Protein AF-A0A2M7W7J8-F1 (afdb_monomer_lite)

Sequence (181 aa):
EINRENVDSYKTRSAIVSTLLNVIFHNSLYAESELILNSLQAIVFSRVTYIGKKGEPSPIVHDVILTGVSQILVRHFSEIVRLRDQKIDKLTTIQLIKELNKAKGGTGSLAFSGEATKRHDEYRHKFPLSSTHVELLYRILEHYTFSAWPDSRDKAISVVNNLESQLKTDLKSLIIKTKDE

Secondary structure (DSSP, 8-state):
-GGGS-HHHHHHHHHHHHHIIIIIHHHS-HHHHHHHHHHHHHHHH-HHHHHSTTT---HHHHHHHHHHHHHHHHHHHHHHHHHHHHHHHHHHHHHHHHHHHHHTT----------------TTS---SPPHHHHHHHHHHHHHHHT-SSHHHHHHHHHHHHHHHHHHTS-HHHHHHTTS--

Radius of gyration: 21.77 Å; chains: 1; bounding box: 60×29×64 Å

Organism: NCBI:txid1974493

pLDDT: mean 74.99, std 15.15, range [36.47, 91.69]

Structure (mmCIF, N/CA/C/O backbone):
data_AF-A0A2M7W7J8-F1
#
_entry.id   AF-A0A2M7W7J8-F1
#
loop_
_atom_site.group_PDB
_atom_site.id
_atom_site.type_symbol
_atom_site.label_atom_id
_atom_site.label_alt_id
_atom_site.label_comp_id
_atom_site.label_asym_id
_atom_site.label_entity_id
_atom_site.label_seq_id
_atom_site.pdbx_PDB_ins_code
_atom_site.Cartn_x
_atom_site.Cartn_y
_atom_site.Cartn_z
_atom_site.occupancy
_atom_site.B_iso_or_equiv
_atom_site.auth_seq_id
_atom_site.auth_comp_id
_atom_site.auth_asym_id
_atom_site.auth_atom_id
_atom_site.pdbx_PDB_model_num
ATOM 1 N N . GLU A 1 1 ? 28.317 -1.542 -18.164 1.00 46.28 1 GLU A N 1
ATOM 2 C CA . GLU A 1 1 ? 27.748 -0.436 -17.370 1.00 46.28 1 GLU A CA 1
ATOM 3 C C . GLU A 1 1 ? 26.370 -0.085 -17.921 1.00 46.28 1 GLU A C 1
ATOM 5 O O . GLU A 1 1 ? 26.168 0.920 -18.580 1.00 46.28 1 GLU A O 1
ATOM 10 N N . ILE A 1 2 ? 25.423 -0.991 -17.710 1.00 39.94 2 ILE A N 1
ATOM 11 C CA . ILE A 1 2 ? 24.122 -0.994 -18.390 1.00 39.94 2 ILE A CA 1
ATOM 12 C C . ILE A 1 2 ? 23.231 0.185 -17.930 1.00 39.94 2 ILE A C 1
ATOM 14 O O . ILE A 1 2 ? 22.460 0.750 -18.702 1.00 39.94 2 ILE A O 1
ATOM 18 N N . ASN A 1 3 ? 23.445 0.663 -16.699 1.00 43.34 3 ASN A N 1
ATOM 19 C CA . ASN A 1 3 ? 22.781 1.847 -16.146 1.00 43.34 3 ASN A CA 1
ATOM 20 C C . ASN A 1 3 ? 23.148 3.171 -16.846 1.00 43.34 3 ASN A C 1
ATOM 22 O O . ASN A 1 3 ? 22.439 4.156 -16.650 1.00 43.34 3 ASN A O 1
ATOM 26 N N . ARG A 1 4 ? 24.224 3.228 -17.648 1.00 50.78 4 ARG A N 1
ATOM 27 C CA . ARG A 1 4 ? 24.624 4.461 -18.353 1.00 50.78 4 ARG A CA 1
ATOM 28 C C . ARG A 1 4 ? 23.904 4.680 -19.685 1.00 50.78 4 ARG A C 1
ATOM 30 O O . ARG A 1 4 ? 23.864 5.814 -20.144 1.00 50.78 4 ARG A O 1
ATOM 37 N N . GLU A 1 5 ? 23.305 3.653 -20.287 1.00 54.59 5 GLU A N 1
ATOM 38 C CA . GLU A 1 5 ? 22.833 3.733 -21.681 1.00 54.59 5 GLU A CA 1
ATOM 39 C C . GLU A 1 5 ? 21.369 4.191 -21.844 1.00 54.59 5 GLU A C 1
ATOM 41 O O . GLU A 1 5 ? 20.970 4.531 -22.951 1.00 54.59 5 GLU A O 1
ATOM 46 N N . ASN A 1 6 ? 20.558 4.245 -20.774 1.00 63.69 6 ASN A N 1
ATOM 47 C CA . ASN A 1 6 ? 19.118 4.569 -20.863 1.00 63.69 6 ASN A CA 1
ATOM 48 C C . ASN A 1 6 ? 18.572 5.381 -19.665 1.00 63.69 6 ASN A C 1
ATOM 50 O O . ASN A 1 6 ? 17.455 5.153 -19.192 1.00 63.69 6 ASN A O 1
ATOM 54 N N . VAL A 1 7 ? 19.352 6.342 -19.158 1.00 66.25 7 VAL A N 1
ATOM 55 C CA . VAL A 1 7 ? 19.006 7.157 -17.972 1.00 66.25 7 VAL A CA 1
ATOM 56 C C . VAL A 1 7 ? 17.640 7.848 -18.101 1.00 66.25 7 VAL A C 1
ATOM 58 O O . VAL A 1 7 ? 16.869 7.859 -17.140 1.00 66.25 7 VAL A O 1
ATOM 61 N N . ASP A 1 8 ? 17.300 8.366 -19.281 1.00 70.56 8 ASP A N 1
ATOM 62 C CA . ASP A 1 8 ? 16.034 9.079 -19.494 1.00 70.56 8 ASP A CA 1
ATOM 63 C C . ASP A 1 8 ? 14.818 8.146 -19.434 1.00 70.56 8 ASP A C 1
ATOM 65 O O . ASP A 1 8 ? 13.809 8.488 -18.821 1.00 70.56 8 ASP A O 1
ATOM 69 N N . SER A 1 9 ? 14.937 6.915 -19.944 1.00 73.31 9 SER A N 1
ATOM 70 C CA . SER A 1 9 ? 13.885 5.893 -19.829 1.00 73.31 9 SER A CA 1
ATOM 71 C C . SER A 1 9 ? 13.595 5.526 -18.369 1.00 73.31 9 SER A C 1
ATOM 73 O O . SER A 1 9 ? 12.434 5.378 -17.976 1.00 73.31 9 SER A O 1
ATOM 75 N N . TYR A 1 10 ? 14.635 5.401 -17.537 1.00 75.25 10 TYR A N 1
ATOM 76 C CA . TYR A 1 10 ? 14.464 5.140 -16.105 1.00 75.25 10 TYR A CA 1
ATOM 77 C C . TYR A 1 10 ? 13.804 6.320 -15.393 1.00 75.25 10 TYR A C 1
ATOM 79 O O . TYR A 1 10 ? 12.853 6.110 -14.646 1.00 75.25 10 TYR A O 1
ATOM 87 N N . LYS A 1 11 ? 14.236 7.556 -15.678 1.00 77.38 11 LYS A N 1
ATOM 88 C CA . LYS A 1 11 ? 13.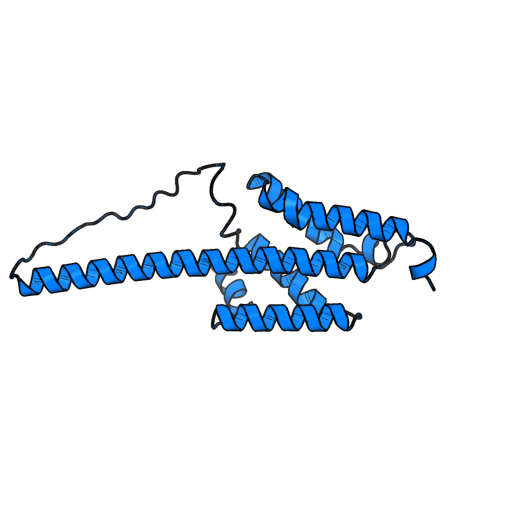622 8.770 -15.117 1.00 77.38 11 LYS A CA 1
ATOM 89 C C . LYS A 1 11 ? 12.140 8.872 -15.465 1.00 77.38 11 LYS A C 1
ATOM 91 O O . LYS A 1 11 ? 11.331 9.120 -14.575 1.00 77.38 11 LYS A O 1
ATOM 96 N N . THR A 1 12 ? 11.770 8.635 -16.723 1.00 80.12 12 THR A N 1
ATOM 97 C CA . THR A 1 12 ? 10.365 8.651 -17.150 1.00 80.12 12 THR A CA 1
ATOM 98 C C . THR A 1 12 ? 9.552 7.579 -16.429 1.00 80.12 12 THR A C 1
ATOM 100 O O . THR A 1 12 ? 8.476 7.875 -15.918 1.00 80.12 12 THR A O 1
ATOM 103 N N . ARG A 1 13 ? 10.065 6.347 -16.317 1.00 78.81 13 ARG A N 1
ATOM 104 C CA . ARG A 1 13 ? 9.379 5.273 -15.579 1.00 78.81 13 ARG A CA 1
ATOM 105 C C . ARG A 1 13 ? 9.234 5.588 -14.093 1.00 78.81 13 ARG A C 1
ATOM 107 O O . ARG A 1 13 ? 8.148 5.415 -13.551 1.00 78.81 13 ARG A O 1
ATOM 114 N N . SER A 1 14 ? 10.283 6.097 -13.452 1.00 84.31 14 SER A N 1
ATOM 115 C CA . SER A 1 14 ? 10.229 6.561 -12.065 1.00 84.31 14 SER A CA 1
ATOM 116 C C . SER A 1 14 ? 9.195 7.669 -11.883 1.00 84.31 14 SER A C 1
ATOM 118 O O . SER A 1 14 ? 8.426 7.616 -10.929 1.00 84.31 14 SER A O 1
ATOM 120 N N . ALA A 1 15 ? 9.116 8.632 -12.805 1.00 84.75 15 ALA A N 1
ATOM 121 C CA . ALA A 1 15 ? 8.105 9.684 -12.761 1.00 84.75 15 ALA A CA 1
ATOM 122 C C . ALA A 1 15 ? 6.686 9.107 -12.882 1.00 84.75 15 ALA A C 1
ATOM 124 O O . ALA A 1 15 ? 5.843 9.406 -12.045 1.00 84.75 15 ALA A O 1
ATOM 125 N N . ILE A 1 16 ? 6.445 8.214 -13.850 1.00 85.38 16 ILE A N 1
ATOM 126 C CA . ILE A 1 16 ? 5.144 7.550 -14.034 1.00 85.38 16 ILE A CA 1
ATOM 127 C C . ILE A 1 16 ? 4.734 6.799 -12.764 1.00 85.38 16 ILE A C 1
ATOM 129 O O . ILE A 1 16 ? 3.630 7.001 -12.265 1.00 85.38 16 ILE A O 1
ATOM 133 N N . VAL A 1 17 ? 5.620 5.967 -12.210 1.00 87.50 17 VAL A N 1
ATOM 134 C CA . VAL A 1 17 ? 5.339 5.207 -10.983 1.00 87.50 17 VAL A CA 1
ATOM 135 C C . VAL A 1 17 ? 5.095 6.145 -9.801 1.00 87.50 17 VAL A C 1
ATOM 137 O O . VAL A 1 17 ? 4.151 5.931 -9.044 1.00 87.50 17 VAL A O 1
ATOM 140 N N . SER A 1 18 ? 5.911 7.192 -9.648 1.00 88.81 18 SER A N 1
ATOM 141 C CA . SER A 1 18 ? 5.760 8.175 -8.573 1.00 88.81 18 SER A CA 1
ATOM 142 C C . SER A 1 18 ? 4.404 8.873 -8.649 1.00 88.81 18 SER A C 1
ATOM 144 O O . SER A 1 18 ? 3.687 8.944 -7.654 1.00 88.81 18 SER A O 1
ATOM 146 N N . THR A 1 19 ? 4.010 9.336 -9.837 1.00 88.50 19 THR A N 1
ATOM 147 C CA . THR A 1 19 ? 2.715 9.983 -10.058 1.00 88.50 19 THR A CA 1
ATOM 148 C C . THR A 1 19 ? 1.557 9.015 -9.822 1.00 88.50 19 THR A C 1
ATOM 150 O O . THR A 1 19 ? 0.584 9.398 -9.168 1.00 88.50 19 THR A O 1
ATOM 153 N N . LEU A 1 20 ? 1.673 7.766 -10.293 1.00 89.81 20 LEU A N 1
ATOM 154 C CA . LEU A 1 20 ? 0.655 6.732 -10.107 1.00 89.81 20 LEU A CA 1
ATOM 155 C C . LEU A 1 20 ? 0.441 6.405 -8.632 1.00 89.81 20 LEU A C 1
ATOM 157 O O . LEU A 1 20 ? -0.687 6.505 -8.173 1.00 89.81 20 LEU A O 1
ATOM 161 N N . LEU A 1 21 ? 1.494 6.059 -7.886 1.00 90.75 21 LEU A N 1
ATOM 162 C CA . LEU A 1 21 ? 1.385 5.603 -6.492 1.00 90.75 21 LEU A CA 1
ATOM 163 C C . LEU A 1 21 ? 1.184 6.731 -5.472 1.00 90.75 21 LEU A C 1
ATOM 165 O O . LEU A 1 21 ? 0.908 6.447 -4.308 1.00 90.75 21 LEU A O 1
ATOM 169 N N . ASN A 1 22 ? 1.314 7.991 -5.888 1.00 88.25 22 ASN A N 1
ATOM 170 C CA . ASN A 1 22 ? 1.141 9.147 -5.015 1.00 88.25 22 ASN A CA 1
ATOM 171 C C . ASN A 1 22 ? -0.080 9.974 -5.428 1.00 88.25 22 ASN A C 1
ATOM 173 O O . ASN A 1 22 ? -1.183 9.739 -4.941 1.00 88.25 22 ASN A O 1
ATOM 177 N N . VAL A 1 23 ? 0.089 10.929 -6.347 1.00 86.94 23 VAL A N 1
ATOM 178 C CA . VAL A 1 23 ? -0.955 11.912 -6.675 1.00 86.94 23 VAL A CA 1
ATOM 179 C C . VAL A 1 23 ? -2.206 11.232 -7.227 1.00 86.94 23 VAL A C 1
ATOM 181 O O . VAL A 1 23 ? -3.304 11.508 -6.745 1.00 86.94 23 VAL A O 1
ATOM 184 N N . ILE A 1 24 ? -2.060 10.321 -8.192 1.00 88.06 24 ILE A N 1
ATOM 185 C CA . ILE A 1 24 ? -3.206 9.630 -8.794 1.00 88.06 24 ILE A CA 1
ATOM 186 C C . ILE A 1 24 ? -3.817 8.670 -7.776 1.00 88.06 24 ILE A C 1
ATOM 188 O O . ILE A 1 24 ? -5.005 8.780 -7.485 1.00 88.06 24 ILE A O 1
ATOM 192 N N . PHE A 1 25 ? -3.012 7.797 -7.161 1.00 89.56 25 PHE A N 1
ATOM 193 C CA . PHE A 1 25 ? -3.511 6.835 -6.182 1.00 89.56 25 PHE A CA 1
ATOM 194 C C . PHE A 1 25 ? -4.161 7.496 -4.974 1.00 89.56 25 PHE A C 1
ATOM 196 O O . PHE A 1 25 ? -5.001 6.871 -4.351 1.00 89.56 25 PHE A O 1
ATOM 203 N N . HIS A 1 26 ? -3.819 8.721 -4.579 1.00 84.62 26 HIS A N 1
ATOM 204 C CA . HIS A 1 26 ? -4.505 9.378 -3.467 1.00 84.62 26 HIS A CA 1
ATOM 205 C C . HIS A 1 26 ? -5.842 9.993 -3.876 1.00 84.62 26 HIS A C 1
ATOM 207 O O . HIS A 1 26 ? -6.788 9.901 -3.095 1.00 84.62 26 HIS A O 1
ATOM 213 N N . ASN A 1 27 ? -5.960 10.499 -5.102 1.00 85.19 27 ASN A N 1
ATOM 214 C CA . ASN A 1 27 ? -7.178 11.150 -5.596 1.00 85.19 27 ASN A CA 1
ATOM 215 C C . ASN A 1 27 ? -8.138 10.212 -6.346 1.00 85.19 27 ASN A C 1
ATOM 217 O O . ASN A 1 27 ? -9.263 10.602 -6.629 1.00 85.19 27 ASN A O 1
ATOM 221 N N . SER A 1 28 ? -7.717 8.983 -6.643 1.00 85.88 28 SER A N 1
ATOM 222 C CA . SER A 1 28 ? -8.518 7.993 -7.363 1.00 85.88 28 SER A CA 1
ATOM 223 C C . SER A 1 28 ? -9.738 7.497 -6.576 1.00 85.88 28 SER A C 1
ATOM 225 O O . SER A 1 28 ? -9.742 7.476 -5.341 1.00 85.88 28 SER A O 1
ATOM 227 N N . LEU A 1 29 ? -10.752 7.011 -7.281 1.00 85.31 29 LEU A N 1
ATOM 228 C CA . LEU A 1 29 ? -11.847 6.237 -6.702 1.00 85.31 29 LEU A CA 1
ATOM 229 C C . LEU A 1 29 ? -11.362 4.848 -6.265 1.00 85.31 29 LEU A C 1
ATOM 231 O O . LEU A 1 29 ? -10.241 4.425 -6.573 1.00 85.31 29 LEU A O 1
ATOM 235 N N . TYR A 1 30 ? -12.201 4.117 -5.530 1.00 81.88 30 TYR A N 1
ATOM 236 C CA . TYR A 1 30 ? -11.862 2.770 -5.065 1.00 81.88 30 TYR A CA 1
ATOM 237 C C . TYR A 1 30 ? -11.497 1.842 -6.238 1.00 81.88 30 TYR A C 1
ATOM 239 O O . TYR A 1 30 ? -10.377 1.339 -6.272 1.00 81.88 30 TYR A O 1
ATOM 247 N N . ALA A 1 31 ? -12.361 1.727 -7.253 1.00 82.06 31 ALA A N 1
ATOM 248 C CA . ALA A 1 31 ? -12.131 0.862 -8.418 1.00 82.06 31 ALA A CA 1
ATOM 249 C C . ALA A 1 31 ? -10.841 1.209 -9.192 1.00 82.06 31 ALA A C 1
ATOM 251 O O . ALA A 1 31 ? -10.086 0.334 -9.609 1.00 82.06 31 ALA A O 1
ATOM 252 N N . GLU A 1 32 ? -10.539 2.499 -9.341 1.00 86.75 32 GLU A N 1
ATOM 253 C CA . GLU A 1 32 ? -9.301 2.970 -9.976 1.00 86.75 32 GLU A CA 1
ATOM 254 C C . GLU A 1 32 ? -8.063 2.608 -9.144 1.00 86.75 32 GLU A C 1
ATOM 256 O O . GLU A 1 32 ? -7.016 2.250 -9.682 1.00 86.75 32 GLU A O 1
ATOM 261 N N . SER A 1 33 ? -8.188 2.661 -7.817 1.00 87.00 33 SER A N 1
ATOM 262 C CA . SER A 1 33 ? -7.124 2.261 -6.895 1.00 87.00 33 SER A CA 1
ATOM 263 C C . SER A 1 33 ? -6.824 0.768 -7.011 1.00 87.00 33 SER A C 1
ATOM 265 O O . SER A 1 33 ? -5.655 0.390 -7.016 1.00 87.00 33 SER A O 1
ATOM 267 N N . GLU A 1 34 ? -7.850 -0.071 -7.170 1.00 85.56 34 GLU A N 1
ATOM 268 C CA . GLU A 1 34 ? -7.671 -1.508 -7.412 1.00 85.56 34 GLU A CA 1
ATOM 269 C C . GLU A 1 34 ? -6.919 -1.766 -8.723 1.00 85.56 34 GLU A C 1
ATOM 271 O O . GLU A 1 34 ? -5.977 -2.557 -8.749 1.00 85.56 34 GLU A O 1
ATOM 276 N N . LEU A 1 35 ? -7.255 -1.051 -9.804 1.00 87.44 35 LEU A N 1
ATOM 277 C CA . LEU A 1 35 ? -6.541 -1.167 -11.083 1.00 87.44 35 LEU A CA 1
ATOM 278 C C . LEU A 1 35 ? -5.056 -0.803 -10.956 1.00 87.44 35 LEU A C 1
ATOM 280 O O . LEU A 1 35 ? -4.197 -1.506 -11.502 1.00 87.44 35 LEU A O 1
ATOM 284 N N . ILE A 1 36 ? -4.745 0.266 -10.218 1.00 89.12 36 ILE A N 1
ATOM 285 C CA . ILE A 1 36 ? -3.363 0.693 -9.959 1.00 89.12 36 ILE A CA 1
ATOM 286 C C . ILE A 1 36 ? -2.604 -0.396 -9.191 1.00 89.12 36 ILE A C 1
ATOM 288 O O . ILE A 1 36 ? -1.499 -0.770 -9.590 1.00 89.12 36 ILE A O 1
ATOM 292 N N . LEU A 1 37 ? -3.191 -0.932 -8.117 1.00 89.12 37 LEU A N 1
ATOM 293 C CA . LEU A 1 37 ? -2.540 -1.939 -7.274 1.00 89.12 37 LEU A CA 1
ATOM 294 C C . LEU A 1 37 ? -2.360 -3.273 -8.004 1.00 89.12 37 LEU A C 1
ATOM 296 O O . LEU A 1 37 ? -1.267 -3.833 -7.971 1.00 89.12 37 LEU A O 1
ATOM 300 N N . ASN A 1 38 ? -3.367 -3.740 -8.739 1.00 85.12 38 ASN A N 1
ATOM 301 C CA . ASN A 1 38 ? -3.266 -4.964 -9.538 1.00 85.12 38 ASN A CA 1
ATOM 302 C C . ASN A 1 38 ? -2.179 -4.855 -10.617 1.00 85.12 38 ASN A C 1
ATOM 304 O O . ASN A 1 38 ? -1.414 -5.794 -10.845 1.00 85.12 38 ASN A O 1
ATOM 308 N N . SER A 1 39 ? -2.041 -3.680 -11.237 1.00 82.31 39 SER A N 1
ATOM 309 C CA . SER A 1 39 ? -0.987 -3.427 -12.227 1.00 82.31 39 SER A CA 1
ATOM 310 C C . SER A 1 39 ? 0.412 -3.391 -11.599 1.00 82.31 39 SER A C 1
ATOM 312 O O . SER A 1 39 ? 1.393 -3.766 -12.244 1.00 82.31 39 SER A O 1
ATOM 314 N N . LEU A 1 40 ? 0.524 -2.990 -10.327 1.00 83.69 40 LEU A N 1
ATOM 315 C CA . LEU A 1 40 ? 1.800 -2.921 -9.614 1.00 83.69 40 LEU A CA 1
ATOM 316 C C . LEU A 1 40 ? 2.462 -4.297 -9.472 1.00 83.69 40 LEU A C 1
ATOM 318 O O . LEU A 1 40 ? 3.683 -4.407 -9.598 1.00 83.69 40 LEU A O 1
ATOM 322 N N . GLN A 1 41 ? 1.668 -5.355 -9.285 1.00 79.50 41 GLN A N 1
ATOM 323 C CA . GLN A 1 41 ? 2.172 -6.728 -9.227 1.00 79.50 41 GLN A CA 1
ATOM 324 C C . GLN A 1 41 ? 2.944 -7.100 -10.501 1.00 79.50 41 GLN A C 1
ATOM 326 O O . GLN A 1 41 ? 4.025 -7.685 -10.426 1.00 79.50 41 GLN A O 1
ATOM 331 N N . ALA A 1 42 ? 2.418 -6.724 -11.669 1.00 75.88 42 ALA A N 1
ATOM 332 C CA . ALA A 1 42 ? 3.065 -6.983 -12.950 1.00 75.88 42 ALA A CA 1
ATOM 333 C C . ALA A 1 42 ? 4.362 -6.177 -13.114 1.00 75.88 42 ALA A C 1
ATOM 335 O O . ALA A 1 42 ? 5.312 -6.670 -13.712 1.00 75.88 42 ALA A O 1
ATOM 336 N N . ILE A 1 43 ? 4.441 -4.965 -12.557 1.00 75.69 43 ILE A N 1
ATOM 337 C CA . ILE A 1 43 ? 5.660 -4.145 -12.614 1.00 75.69 43 ILE A CA 1
ATOM 338 C C . ILE A 1 43 ? 6.779 -4.780 -11.777 1.00 75.69 43 ILE A C 1
ATOM 340 O O . ILE A 1 43 ? 7.909 -4.895 -12.253 1.00 75.69 43 ILE A O 1
ATOM 344 N N . VAL A 1 44 ? 6.460 -5.211 -10.553 1.00 76.69 44 VAL A N 1
ATOM 345 C CA . VAL A 1 44 ? 7.451 -5.711 -9.586 1.00 76.69 44 VAL A CA 1
ATOM 346 C C . VAL A 1 44 ? 7.864 -7.156 -9.869 1.00 76.69 44 VAL A C 1
ATOM 348 O O . VAL A 1 44 ? 9.048 -7.471 -9.793 1.00 76.69 44 VAL A O 1
ATOM 351 N N . PHE A 1 45 ? 6.918 -8.036 -10.210 1.00 73.12 45 PHE A N 1
ATOM 352 C CA . PHE A 1 45 ? 7.160 -9.484 -10.261 1.00 73.12 45 PHE A CA 1
ATOM 353 C C . PHE A 1 45 ? 7.209 -10.086 -11.675 1.00 73.12 45 PHE A C 1
ATOM 355 O O . PHE A 1 45 ? 7.440 -11.290 -11.816 1.00 73.12 45 PHE A O 1
ATOM 362 N N . SER A 1 46 ? 6.994 -9.307 -12.741 1.00 69.38 46 SER A N 1
ATOM 363 C CA . SER A 1 46 ? 7.084 -9.841 -14.107 1.00 69.38 46 SER A CA 1
ATOM 364 C C . SER A 1 46 ? 8.526 -10.161 -14.507 1.00 69.38 46 SER A C 1
ATOM 366 O O . SER A 1 46 ? 9.452 -9.379 -14.315 1.00 69.38 46 SER A O 1
ATOM 368 N N . ARG A 1 47 ? 8.726 -11.298 -15.184 1.00 58.28 47 ARG A N 1
ATOM 369 C CA . ARG A 1 47 ? 10.029 -11.651 -15.781 1.00 58.28 47 ARG A CA 1
ATOM 370 C C . ARG A 1 47 ? 10.474 -10.660 -16.863 1.00 58.28 47 ARG A C 1
ATOM 372 O O . ARG A 1 47 ? 11.670 -10.518 -17.104 1.00 58.28 47 ARG A O 1
ATOM 379 N N . VAL A 1 48 ? 9.528 -9.970 -17.507 1.00 56.03 48 VAL A N 1
ATOM 380 C CA . VAL A 1 48 ? 9.801 -9.015 -18.596 1.00 56.03 48 VAL A CA 1
ATOM 381 C C . VAL A 1 48 ? 10.531 -7.775 -18.072 1.00 56.03 48 VAL A C 1
ATOM 383 O O . VAL A 1 48 ? 11.440 -7.277 -18.737 1.0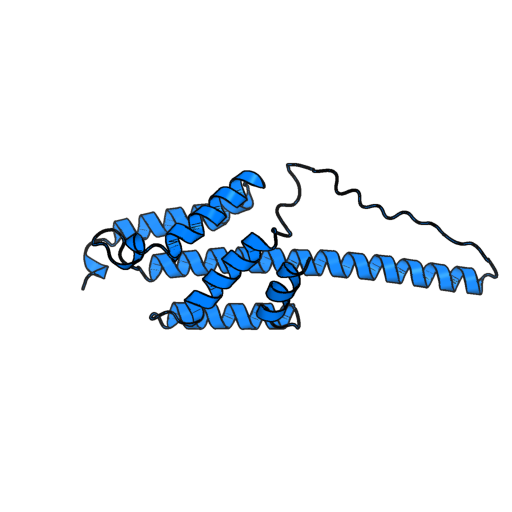0 56.03 48 VAL A O 1
ATOM 386 N N . THR A 1 49 ? 10.187 -7.318 -16.866 1.00 54.16 49 THR A N 1
ATOM 387 C CA . THR A 1 49 ? 10.876 -6.219 -16.171 1.00 54.16 49 THR A CA 1
ATOM 388 C C . THR A 1 49 ? 12.190 -6.663 -15.524 1.00 54.16 49 THR A C 1
ATOM 390 O O . THR A 1 49 ? 13.036 -5.834 -15.227 1.00 54.16 49 THR A O 1
ATOM 393 N N . TYR A 1 50 ? 12.431 -7.965 -15.359 1.00 50.69 50 TYR A N 1
ATOM 394 C CA . TYR A 1 50 ? 13.663 -8.452 -14.730 1.00 50.69 50 TYR A CA 1
ATOM 395 C C . TYR A 1 50 ? 14.788 -8.795 -15.729 1.00 50.69 50 TYR A C 1
ATOM 397 O O . TYR A 1 50 ? 15.960 -8.689 -15.384 1.00 50.69 50 TYR A O 1
ATOM 405 N N . ILE A 1 51 ? 14.462 -9.202 -16.965 1.00 45.53 51 ILE A N 1
ATOM 406 C CA . ILE A 1 51 ? 15.437 -9.852 -17.875 1.00 45.53 51 ILE A CA 1
ATOM 407 C C . ILE A 1 51 ? 15.601 -9.128 -19.233 1.00 45.53 51 ILE A C 1
ATOM 409 O O . ILE A 1 51 ? 16.540 -9.399 -19.978 1.00 45.53 51 ILE A O 1
ATOM 413 N N . GLY A 1 52 ? 14.710 -8.205 -19.611 1.00 45.94 52 GLY A N 1
ATOM 414 C CA . GLY A 1 52 ? 14.717 -7.622 -20.962 1.00 45.94 52 GLY A CA 1
ATOM 415 C C . GLY A 1 52 ? 15.589 -6.372 -21.116 1.00 45.94 52 GLY A C 1
ATOM 416 O O . GLY A 1 52 ? 15.477 -5.477 -20.294 1.00 45.94 52 GLY A O 1
ATOM 417 N N . LYS A 1 53 ? 16.295 -6.217 -22.252 1.00 49.44 53 LYS A N 1
ATOM 418 C CA . LYS A 1 53 ? 17.130 -5.044 -22.652 1.00 49.44 53 LYS A CA 1
ATOM 419 C C . LYS A 1 53 ? 16.459 -3.650 -22.583 1.00 49.44 53 LYS A C 1
ATOM 421 O O . LYS A 1 53 ? 1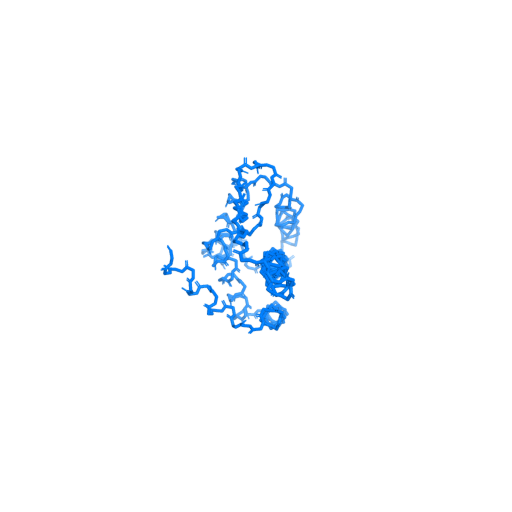7.116 -2.637 -22.782 1.00 49.44 53 LYS A O 1
ATOM 426 N N . LYS A 1 54 ? 15.136 -3.587 -22.392 1.00 53.25 54 LYS A N 1
ATOM 427 C CA . LYS A 1 54 ? 14.338 -2.351 -22.220 1.00 53.25 54 LYS A CA 1
ATOM 428 C C . LYS A 1 54 ? 13.616 -2.283 -20.867 1.00 53.25 54 LYS A C 1
ATOM 430 O O . LYS A 1 54 ? 13.066 -1.243 -20.515 1.00 53.25 54 LYS A O 1
ATOM 435 N N . GLY A 1 55 ? 13.574 -3.402 -20.147 1.00 52.25 55 GLY A N 1
ATOM 436 C CA . GLY A 1 55 ? 12.835 -3.587 -18.905 1.00 52.25 55 GLY A CA 1
ATOM 437 C C . GLY A 1 55 ? 13.718 -3.611 -17.668 1.00 52.25 55 GLY A C 1
ATOM 438 O O . GLY A 1 55 ? 13.150 -3.509 -16.595 1.00 52.25 55 GLY A O 1
ATOM 439 N N . GLU A 1 56 ? 15.043 -3.681 -17.835 1.00 59.81 56 GLU A N 1
ATOM 440 C CA . GLU A 1 56 ? 16.016 -4.048 -16.803 1.00 59.81 56 GLU A CA 1
ATOM 441 C C . GLU A 1 56 ? 15.762 -3.412 -15.427 1.00 59.81 56 GLU A C 1
ATOM 443 O O . GLU A 1 56 ? 15.385 -2.232 -15.337 1.00 59.81 56 GLU A O 1
ATOM 448 N N . PRO A 1 57 ? 16.007 -4.189 -14.357 1.00 64.50 57 PRO A N 1
ATOM 449 C CA . PRO A 1 57 ? 15.812 -3.744 -12.993 1.00 64.50 57 PRO A CA 1
ATOM 450 C C . PRO A 1 57 ? 16.660 -2.499 -12.704 1.00 64.50 57 PRO A C 1
ATOM 452 O O . PRO A 1 57 ? 17.888 -2.531 -12.775 1.00 64.50 57 PRO A O 1
ATOM 455 N N . SER A 1 58 ? 15.995 -1.392 -12.369 1.00 70.62 58 SER A N 1
ATOM 456 C CA . SER A 1 58 ? 16.641 -0.104 -12.099 1.00 70.62 58 SER A CA 1
ATOM 457 C C . SER A 1 58 ? 16.464 0.298 -10.639 1.00 70.62 58 SER A C 1
ATOM 459 O O . SER A 1 58 ? 15.318 0.492 -10.219 1.00 70.62 58 SER A O 1
ATOM 461 N N . PRO A 1 59 ? 17.555 0.505 -9.876 1.00 72.44 59 PRO A N 1
ATOM 462 C CA . PRO A 1 59 ? 17.477 0.906 -8.470 1.00 72.44 59 PRO A CA 1
ATOM 463 C C . PRO A 1 59 ? 16.584 2.133 -8.250 1.00 72.44 59 PRO A C 1
ATOM 465 O O . PRO A 1 59 ? 15.817 2.183 -7.295 1.00 72.44 59 PRO A O 1
ATOM 468 N N . ILE A 1 60 ? 16.623 3.091 -9.183 1.00 78.19 60 ILE A N 1
ATOM 469 C CA . ILE A 1 60 ? 15.858 4.344 -9.117 1.00 78.19 60 ILE A CA 1
ATOM 470 C C . ILE A 1 60 ? 14.351 4.078 -9.242 1.00 78.19 60 ILE A C 1
ATOM 472 O O . ILE A 1 60 ? 13.545 4.694 -8.550 1.00 78.19 60 ILE A O 1
ATOM 476 N N . VAL A 1 61 ? 13.943 3.161 -10.120 1.00 78.75 61 VAL A N 1
ATOM 477 C CA . VAL A 1 61 ? 12.524 2.802 -10.282 1.00 78.75 61 VAL A CA 1
ATOM 478 C C . VAL A 1 61 ? 12.049 2.002 -9.070 1.00 78.75 61 VAL A C 1
ATOM 480 O O . VAL A 1 61 ? 10.980 2.278 -8.529 1.00 78.75 61 VAL A O 1
ATOM 483 N N . HIS A 1 62 ? 12.863 1.055 -8.603 1.00 81.12 62 HIS A N 1
ATOM 484 C CA . HIS A 1 62 ? 12.540 0.227 -7.446 1.00 81.12 62 HIS A CA 1
ATOM 485 C C . HIS A 1 62 ? 12.432 1.036 -6.144 1.00 81.12 62 HIS A C 1
ATOM 487 O O . HIS A 1 62 ? 11.525 0.772 -5.358 1.00 81.12 62 HIS A O 1
ATOM 493 N N . ASP A 1 63 ? 13.272 2.053 -5.937 1.00 83.12 63 ASP A N 1
ATOM 494 C CA . ASP A 1 63 ? 13.178 2.925 -4.759 1.00 83.12 63 ASP A CA 1
ATOM 495 C C . ASP A 1 63 ? 11.890 3.767 -4.748 1.00 83.12 63 ASP A C 1
ATOM 497 O O . ASP A 1 63 ? 11.256 3.953 -3.703 1.00 83.12 63 ASP A O 1
ATOM 501 N N . VAL A 1 64 ? 11.441 4.228 -5.919 1.00 87.38 64 VAL A N 1
ATOM 502 C CA . VAL A 1 64 ? 10.164 4.946 -6.051 1.00 87.38 64 VAL A CA 1
ATOM 503 C C . VAL A 1 64 ? 8.980 4.022 -5.764 1.00 87.38 64 VAL A C 1
ATOM 505 O O . VAL A 1 64 ? 8.071 4.424 -5.035 1.00 87.38 64 VAL A O 1
ATOM 508 N N . ILE A 1 65 ? 9.002 2.784 -6.275 1.00 88.81 65 ILE A N 1
ATOM 509 C CA . ILE A 1 65 ? 7.984 1.771 -5.951 1.00 88.81 65 ILE A CA 1
ATOM 510 C C . ILE A 1 65 ? 7.938 1.549 -4.440 1.00 88.81 65 ILE A C 1
ATOM 512 O O . ILE A 1 65 ? 6.874 1.676 -3.837 1.00 88.81 65 ILE A O 1
ATOM 516 N N . LEU A 1 66 ? 9.091 1.270 -3.823 1.00 89.25 66 LEU A N 1
ATOM 517 C CA . LEU A 1 66 ? 9.195 1.029 -2.386 1.00 89.25 66 LEU A CA 1
ATOM 518 C C . LEU A 1 66 ? 8.646 2.210 -1.580 1.00 89.25 66 LEU A C 1
ATOM 520 O O . LEU A 1 66 ? 7.885 2.012 -0.635 1.00 89.25 66 LEU A O 1
ATOM 524 N N . THR A 1 67 ? 8.979 3.439 -1.974 1.00 89.62 67 THR A N 1
ATOM 525 C CA . THR A 1 67 ? 8.485 4.657 -1.318 1.00 89.62 67 THR A CA 1
ATOM 526 C C . THR A 1 67 ? 6.964 4.762 -1.397 1.00 89.62 67 THR A C 1
ATOM 528 O O . THR A 1 67 ? 6.317 4.964 -0.370 1.00 89.62 67 THR A O 1
ATOM 531 N N . GLY A 1 68 ? 6.385 4.589 -2.590 1.00 90.69 68 GLY A N 1
ATOM 532 C CA . GLY A 1 68 ? 4.936 4.658 -2.788 1.00 90.69 68 GLY A CA 1
ATOM 533 C C . G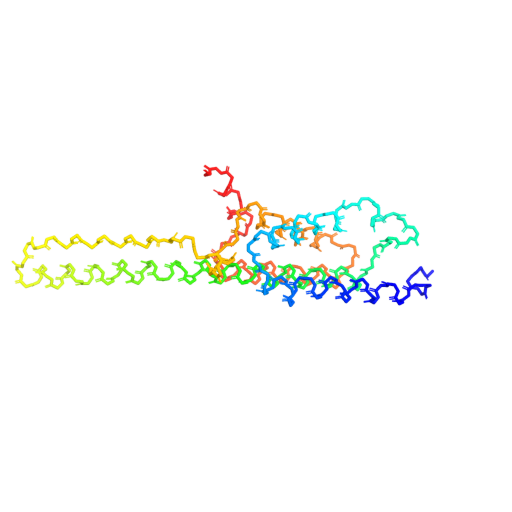LY A 1 68 ? 4.194 3.574 -2.006 1.00 90.69 68 GLY A C 1
ATOM 534 O O . GLY A 1 68 ? 3.267 3.872 -1.257 1.00 90.69 68 GLY A O 1
ATOM 535 N N . VAL A 1 69 ? 4.659 2.324 -2.094 1.00 91.69 69 VAL A N 1
ATOM 536 C CA . VAL A 1 69 ? 4.095 1.185 -1.347 1.00 91.69 69 VAL A CA 1
ATOM 537 C C . VAL A 1 69 ? 4.134 1.437 0.158 1.00 91.69 69 VAL A C 1
ATOM 539 O O . VAL A 1 69 ? 3.124 1.265 0.840 1.00 91.69 69 VAL A O 1
ATOM 542 N N . SER A 1 70 ? 5.272 1.911 0.670 1.00 89.25 70 SER A N 1
ATOM 543 C CA . SER A 1 70 ? 5.443 2.219 2.093 1.00 89.25 70 SER A CA 1
ATOM 544 C C . SER A 1 70 ? 4.458 3.291 2.559 1.00 89.25 70 SER A C 1
ATOM 546 O O . SER A 1 70 ? 3.810 3.130 3.589 1.00 89.25 70 SER A O 1
ATOM 548 N N . GLN A 1 71 ? 4.286 4.369 1.788 1.00 90.25 71 GLN A N 1
ATOM 549 C CA . GLN A 1 71 ? 3.344 5.443 2.117 1.00 90.25 71 GLN A CA 1
ATOM 550 C C . GLN A 1 71 ? 1.890 4.957 2.136 1.00 90.25 71 GLN A C 1
ATOM 552 O O . GLN A 1 71 ? 1.124 5.338 3.025 1.00 90.25 71 GLN A O 1
ATOM 557 N N . ILE A 1 72 ? 1.506 4.105 1.182 1.00 91.38 72 ILE A N 1
ATOM 558 C CA . ILE A 1 72 ? 0.160 3.525 1.122 1.00 91.38 72 ILE A CA 1
ATOM 559 C C . ILE A 1 72 ? -0.090 2.626 2.341 1.00 91.38 72 ILE A C 1
ATOM 561 O O . ILE A 1 72 ? -1.129 2.762 2.990 1.00 91.38 72 ILE A O 1
ATOM 565 N N . LEU A 1 73 ? 0.870 1.765 2.699 1.00 89.44 73 LEU A N 1
ATOM 566 C CA . LEU A 1 73 ? 0.778 0.905 3.883 1.00 89.44 73 LEU A CA 1
ATOM 567 C C . LEU A 1 73 ? 0.691 1.716 5.182 1.00 89.44 73 LEU A C 1
ATOM 569 O O . LEU A 1 73 ? -0.182 1.453 6.006 1.00 89.44 73 LEU A O 1
ATOM 573 N N . VAL A 1 74 ? 1.527 2.745 5.351 1.00 88.31 74 VAL A N 1
ATOM 574 C CA . VAL A 1 74 ? 1.483 3.630 6.529 1.00 88.31 74 VAL A CA 1
ATOM 575 C C . VAL A 1 74 ? 0.105 4.276 6.682 1.00 88.31 74 VAL A C 1
ATOM 577 O O . VAL A 1 74 ? -0.456 4.281 7.779 1.00 88.31 74 VAL A O 1
ATOM 580 N N . ARG A 1 75 ? -0.485 4.787 5.593 1.00 87.69 75 ARG A N 1
ATOM 581 C CA . ARG A 1 75 ? -1.838 5.372 5.629 1.00 87.69 75 ARG A CA 1
ATOM 582 C C . ARG A 1 75 ? -2.904 4.338 5.976 1.00 87.69 75 ARG A C 1
ATOM 584 O O . ARG A 1 75 ? -3.788 4.636 6.775 1.00 87.69 75 ARG A O 1
ATOM 591 N N . HIS A 1 76 ? -2.807 3.133 5.415 1.00 87.94 76 HIS A N 1
ATOM 592 C CA . HIS A 1 76 ? -3.717 2.039 5.736 1.00 87.94 76 HIS A CA 1
ATOM 593 C C . HIS A 1 76 ? -3.702 1.706 7.230 1.00 87.94 76 HIS A C 1
ATOM 595 O O . HIS A 1 76 ? -4.753 1.703 7.872 1.00 87.94 76 HIS A O 1
ATOM 601 N N . PHE A 1 77 ? -2.518 1.490 7.798 1.00 84.50 77 PHE A N 1
ATOM 602 C CA . PHE A 1 77 ? -2.382 1.145 9.208 1.00 84.50 77 PHE A CA 1
ATOM 603 C C . PHE A 1 77 ? -2.748 2.300 10.142 1.00 84.50 77 PHE A C 1
ATOM 605 O O . PHE A 1 77 ? -3.388 2.069 11.166 1.00 84.50 77 PHE A O 1
ATOM 612 N N . SER A 1 78 ? -2.450 3.545 9.759 1.00 84.88 78 SER A N 1
ATOM 613 C CA . SER A 1 78 ? -2.902 4.731 10.500 1.00 84.88 78 SER A CA 1
ATOM 614 C C . SER A 1 78 ? -4.429 4.793 10.588 1.00 84.88 78 SER A C 1
ATOM 616 O O . SER A 1 78 ? -4.980 5.093 11.645 1.00 84.88 78 SER A O 1
ATOM 618 N N . GLU A 1 79 ? -5.127 4.461 9.499 1.00 85.12 79 GLU A N 1
ATOM 619 C CA . GLU A 1 79 ? -6.590 4.426 9.475 1.00 85.12 79 GLU A CA 1
ATOM 620 C C . GLU A 1 79 ? -7.158 3.274 10.319 1.00 85.12 79 GLU A C 1
ATOM 622 O O . GLU A 1 79 ? -8.148 3.464 11.026 1.00 85.12 79 GLU A O 1
ATOM 627 N N . ILE A 1 80 ? -6.513 2.101 10.318 1.00 83.25 80 ILE A N 1
ATOM 628 C CA . ILE A 1 80 ? -6.878 0.995 11.220 1.00 83.25 80 ILE A CA 1
ATOM 629 C C . ILE A 1 80 ? -6.751 1.425 12.684 1.00 83.25 80 ILE A C 1
ATOM 631 O O . ILE A 1 80 ? -7.678 1.209 13.467 1.00 83.25 80 ILE A O 1
ATOM 635 N N . VAL A 1 81 ? -5.632 2.054 13.054 1.00 81.62 81 VAL A N 1
ATOM 636 C CA . VAL A 1 81 ? -5.404 2.563 14.414 1.00 81.62 81 VAL A CA 1
ATOM 637 C C . VAL A 1 81 ? -6.473 3.591 14.782 1.00 81.62 81 VAL A C 1
ATOM 639 O O . VAL A 1 81 ? -7.112 3.453 15.824 1.00 81.62 81 VAL A O 1
ATOM 642 N N . ARG A 1 82 ? -6.770 4.541 13.888 1.00 85.06 82 ARG A N 1
ATOM 643 C CA . ARG A 1 82 ? -7.830 5.541 14.085 1.00 85.06 82 ARG A CA 1
ATOM 644 C C . ARG A 1 82 ? -9.196 4.895 14.337 1.00 85.06 82 ARG A C 1
ATOM 646 O O . ARG A 1 82 ? -9.912 5.306 15.248 1.00 85.06 82 ARG A O 1
ATOM 653 N N . LEU A 1 83 ? -9.574 3.889 13.544 1.00 82.00 83 LEU A N 1
ATOM 654 C CA . LEU A 1 83 ? -10.845 3.170 13.701 1.00 82.00 83 LEU A CA 1
ATOM 655 C C . LEU A 1 83 ? -10.898 2.359 15.003 1.00 82.00 83 LEU A C 1
ATOM 657 O O . LEU A 1 83 ? -11.945 2.316 15.655 1.00 82.00 83 LEU A O 1
ATOM 661 N N . ARG A 1 84 ? -9.781 1.734 15.396 1.00 80.62 84 ARG A N 1
ATOM 662 C CA . ARG A 1 84 ? -9.650 1.021 16.673 1.00 80.62 84 ARG A CA 1
ATOM 663 C C . ARG A 1 84 ? -9.847 1.974 17.847 1.00 80.62 84 ARG A C 1
ATOM 665 O O . ARG A 1 84 ? -10.661 1.682 18.720 1.00 80.62 84 ARG A O 1
ATOM 672 N N . ASP A 1 85 ? -9.147 3.101 17.849 1.00 81.81 85 ASP A N 1
ATOM 673 C CA . ASP A 1 85 ? -9.190 4.069 18.944 1.00 81.81 85 ASP A CA 1
ATOM 674 C C . ASP A 1 85 ? -10.602 4.664 19.074 1.00 81.81 85 ASP A C 1
ATOM 676 O O . ASP A 1 85 ? -11.180 4.650 20.157 1.00 81.81 85 ASP A O 1
ATOM 680 N N . GLN A 1 86 ? -11.261 4.989 17.952 1.00 82.19 86 GLN A N 1
ATOM 681 C CA . GLN A 1 86 ? -12.674 5.394 17.955 1.00 82.19 86 GLN A CA 1
ATOM 682 C C . GLN A 1 86 ? -13.622 4.336 18.537 1.00 82.19 86 GLN A C 1
ATOM 684 O O . GLN A 1 86 ? -14.623 4.678 19.173 1.00 82.19 86 GLN A O 1
ATOM 689 N N . LYS A 1 87 ? -13.361 3.046 18.297 1.00 80.81 87 LYS A N 1
ATOM 690 C CA . LYS A 1 87 ? -14.156 1.956 18.879 1.00 80.81 87 LYS A CA 1
ATOM 691 C C . LYS A 1 87 ? -13.926 1.859 20.389 1.00 80.81 87 LYS A C 1
ATOM 693 O O . LYS A 1 87 ? -14.897 1.701 21.127 1.00 80.81 87 LYS A O 1
ATOM 698 N N . ILE A 1 88 ? -12.679 1.982 20.841 1.00 80.81 88 ILE A N 1
ATOM 699 C CA . ILE A 1 88 ? -12.310 1.961 22.265 1.00 80.81 88 ILE A CA 1
ATOM 700 C C . ILE A 1 88 ? -12.939 3.149 23.004 1.00 80.81 88 ILE A C 1
ATOM 702 O O . ILE A 1 88 ? -13.547 2.947 24.055 1.00 80.81 88 ILE A O 1
ATOM 706 N N . ASP A 1 89 ? -12.894 4.352 22.433 1.00 79.19 89 ASP A N 1
ATOM 707 C CA . ASP A 1 89 ? -13.493 5.554 23.026 1.00 79.19 89 ASP A CA 1
ATOM 708 C C . ASP A 1 89 ? -15.006 5.407 23.198 1.00 79.19 89 ASP A C 1
ATOM 710 O O . ASP A 1 89 ? -15.558 5.718 24.258 1.00 79.19 89 ASP A O 1
ATOM 714 N N . LYS A 1 90 ? -15.694 4.863 22.184 1.00 82.19 90 LYS A N 1
ATOM 715 C CA . LYS A 1 90 ? -17.134 4.573 22.266 1.00 82.19 90 LYS A CA 1
ATOM 716 C C . LYS A 1 90 ? -17.441 3.572 23.378 1.00 82.19 90 LYS A C 1
ATOM 718 O O . LYS A 1 90 ? -18.357 3.806 24.163 1.00 82.19 90 LYS A O 1
ATOM 723 N N . LEU A 1 91 ? -16.681 2.480 23.469 1.00 80.06 91 LEU A N 1
ATOM 724 C CA . LEU A 1 91 ? -16.864 1.462 24.510 1.00 80.06 91 LEU A CA 1
ATOM 725 C C . LEU A 1 91 ? -16.607 2.022 25.915 1.00 80.06 91 LEU A C 1
ATOM 727 O O . LEU A 1 91 ? -17.402 1.782 26.822 1.00 80.06 91 LEU A O 1
ATOM 731 N N . THR A 1 92 ? -15.552 2.819 26.074 1.00 82.44 92 THR A N 1
ATOM 732 C CA . THR A 1 92 ? -15.195 3.476 27.340 1.00 82.44 92 THR A CA 1
ATOM 733 C C . THR A 1 92 ? -16.283 4.454 27.769 1.00 82.44 92 THR A C 1
ATOM 735 O O . THR A 1 92 ? -16.746 4.416 28.907 1.00 82.44 92 THR A O 1
ATOM 738 N N . THR A 1 93 ? -16.773 5.272 26.834 1.00 79.50 93 THR A N 1
ATOM 739 C CA . THR A 1 93 ? -17.891 6.196 27.069 1.00 79.50 93 THR A CA 1
ATOM 740 C C . THR A 1 93 ? -19.141 5.448 27.538 1.00 79.50 93 THR A C 1
ATOM 742 O O . THR A 1 93 ? -19.769 5.836 28.522 1.00 79.50 93 THR A O 1
ATOM 745 N N . ILE A 1 94 ? -19.480 4.332 26.881 1.00 79.62 94 ILE A N 1
ATOM 746 C CA . ILE A 1 94 ? -20.611 3.477 27.270 1.00 79.62 94 ILE A CA 1
ATOM 747 C C . ILE A 1 94 ? -20.424 2.935 28.692 1.00 79.62 94 ILE A C 1
ATOM 749 O O . ILE A 1 94 ? -21.379 2.924 29.471 1.00 79.62 94 ILE A O 1
ATOM 753 N N . GLN A 1 95 ? -19.221 2.481 29.043 1.00 79.88 95 GLN A N 1
ATOM 754 C CA . GLN A 1 95 ? -18.937 1.941 30.370 1.00 79.88 95 GLN A CA 1
ATOM 755 C C . GLN A 1 95 ? -19.061 3.009 31.465 1.00 79.88 95 GLN A C 1
ATOM 757 O O . GLN A 1 95 ? -19.747 2.770 32.457 1.00 79.88 95 GLN A O 1
ATOM 762 N N . LEU A 1 96 ? -18.510 4.206 31.246 1.00 81.44 96 LEU A N 1
ATOM 763 C CA . LEU A 1 96 ? -18.638 5.333 32.176 1.00 81.44 96 LEU A CA 1
ATOM 764 C C . LEU A 1 96 ? -20.104 5.731 32.399 1.00 81.44 96 LEU A C 1
ATOM 766 O O . LEU A 1 96 ? -20.529 5.933 33.535 1.00 81.44 96 LEU A O 1
ATOM 770 N N . ILE A 1 97 ? -20.913 5.787 31.335 1.00 79.62 97 ILE A N 1
ATOM 771 C CA . ILE A 1 97 ? -22.351 6.079 31.446 1.00 79.62 97 ILE A CA 1
ATOM 772 C C . ILE A 1 97 ? -23.073 4.993 32.259 1.00 79.62 97 ILE A C 1
ATOM 774 O O . ILE A 1 97 ? -23.908 5.315 33.106 1.00 79.62 97 ILE A O 1
ATOM 778 N N . LYS A 1 98 ? -22.750 3.710 32.039 1.00 79.75 98 LYS A N 1
ATOM 779 C CA . LYS A 1 98 ? -23.319 2.597 32.819 1.00 79.75 98 LYS A CA 1
ATOM 780 C C . LYS A 1 98 ? -22.967 2.706 34.302 1.00 79.75 98 LYS A C 1
ATOM 782 O O . LYS A 1 98 ? -23.846 2.517 35.140 1.00 79.75 98 LYS A O 1
ATOM 787 N N . GLU A 1 99 ? -21.718 3.028 34.628 1.00 80.50 99 GLU A N 1
ATOM 788 C CA . GLU A 1 99 ? -21.269 3.210 36.013 1.00 80.50 99 GLU A CA 1
ATOM 789 C C . GLU A 1 99 ? -21.952 4.408 36.685 1.00 80.50 99 GLU A C 1
ATOM 791 O O . GLU A 1 99 ? -22.455 4.273 37.801 1.00 80.50 99 GLU A O 1
ATOM 796 N N . LEU A 1 100 ? -22.081 5.542 35.987 1.00 78.75 100 LEU A N 1
ATOM 797 C CA . LEU A 1 100 ? -22.808 6.718 36.480 1.00 78.75 100 LEU A CA 1
ATOM 798 C C . LEU A 1 100 ? -24.297 6.431 36.723 1.00 78.75 100 LEU A C 1
ATOM 800 O O . LEU A 1 100 ? -24.846 6.849 37.741 1.00 78.75 100 LEU A O 1
ATOM 804 N N . ASN A 1 101 ? -24.958 5.704 35.818 1.00 74.44 101 ASN A N 1
ATOM 805 C CA . ASN A 1 101 ? -26.365 5.328 35.984 1.00 74.44 101 ASN A CA 1
ATOM 806 C C . ASN A 1 101 ? -26.561 4.345 37.144 1.00 74.44 101 ASN A C 1
ATOM 808 O O . ASN A 1 101 ? -27.503 4.499 37.924 1.00 74.44 101 ASN A O 1
ATOM 812 N N . LYS A 1 102 ? -25.637 3.390 37.308 1.00 75.38 102 LYS A N 1
ATOM 813 C CA . LYS A 1 102 ? -25.621 2.469 38.449 1.00 75.38 102 LYS A CA 1
ATOM 814 C C . LYS A 1 102 ? -25.420 3.218 39.770 1.00 75.38 102 LYS A C 1
ATOM 816 O O . LYS A 1 102 ? -26.128 2.936 40.731 1.00 75.38 102 LYS A O 1
ATOM 821 N N . ALA A 1 103 ? -24.526 4.209 39.806 1.00 71.62 103 ALA A N 1
ATOM 822 C CA . ALA A 1 103 ? -24.304 5.065 40.974 1.00 71.62 103 ALA A CA 1
ATOM 823 C C . ALA A 1 103 ? -25.522 5.946 41.316 1.00 71.62 103 ALA A C 1
ATOM 825 O O . ALA A 1 103 ? -25.756 6.245 42.483 1.00 71.62 103 ALA A O 1
ATOM 826 N N . LYS A 1 104 ? -26.332 6.322 40.318 1.00 76.19 104 LYS A N 1
ATOM 827 C CA . LYS A 1 104 ? -27.589 7.072 40.495 1.00 76.19 104 LYS A CA 1
ATOM 828 C C . LYS A 1 104 ? -28.811 6.193 40.810 1.00 76.19 104 LYS A C 1
ATOM 830 O O . LYS A 1 104 ? -29.912 6.722 40.921 1.00 76.19 104 LYS A O 1
ATOM 835 N N . GLY A 1 105 ? -28.646 4.873 40.942 1.00 66.19 105 GLY A N 1
ATOM 836 C CA . GLY A 1 105 ? -29.737 3.940 41.256 1.00 66.19 105 GLY A CA 1
ATOM 837 C C . GLY A 1 105 ? -30.676 3.610 40.086 1.00 66.19 105 GLY A C 1
ATOM 838 O O . GLY A 1 105 ? -31.728 3.016 40.304 1.00 66.19 105 GLY A O 1
ATOM 839 N N . GLY A 1 106 ? -30.324 3.973 38.847 1.00 60.00 106 GLY A N 1
ATOM 840 C CA . GLY A 1 106 ? -31.144 3.717 37.660 1.00 60.00 106 GLY A CA 1
ATOM 841 C C . GLY A 1 106 ? -30.795 2.395 36.969 1.00 60.00 106 GLY A C 1
ATOM 842 O O . GLY A 1 106 ? -29.680 2.219 36.485 1.00 60.00 106 GLY A O 1
ATOM 843 N N . THR A 1 107 ? -31.764 1.486 36.837 1.00 54.06 107 THR A N 1
ATOM 844 C CA . THR A 1 107 ? -31.669 0.197 36.110 1.00 54.06 107 THR A CA 1
ATOM 845 C C . THR A 1 107 ? -31.885 0.329 34.591 1.00 54.06 107 THR A C 1
ATOM 847 O O . THR A 1 107 ? -32.346 -0.597 33.927 1.00 54.06 107 THR A O 1
ATOM 850 N N . GLY A 1 108 ? -31.573 1.491 34.012 1.00 50.66 108 GLY A N 1
ATOM 851 C CA . GLY A 1 108 ? -31.822 1.774 32.597 1.00 50.66 108 GLY A CA 1
ATOM 852 C C . GLY A 1 108 ? -30.784 1.141 31.666 1.00 50.66 108 GLY A C 1
ATOM 853 O O . GLY A 1 108 ? -29.619 1.540 31.668 1.00 50.66 108 GLY A O 1
ATOM 854 N N . SER A 1 109 ? -31.214 0.194 30.827 1.00 53.28 109 SER A N 1
ATOM 855 C CA . SER A 1 109 ? -30.438 -0.290 29.679 1.00 53.28 109 SER A CA 1
ATOM 856 C C . SER A 1 109 ? -30.491 0.742 28.550 1.00 53.28 109 SER A C 1
ATOM 858 O O . SER A 1 109 ? -31.562 1.028 28.019 1.00 53.28 109 SER A O 1
ATOM 860 N N . LEU A 1 110 ? -29.342 1.309 28.175 1.00 56.91 110 LEU A N 1
ATOM 861 C CA . LEU A 1 110 ? -29.228 2.139 26.976 1.00 56.91 110 LEU A CA 1
ATOM 862 C C . LEU A 1 110 ? -28.854 1.248 25.789 1.00 56.91 110 LEU A C 1
ATOM 864 O O . LEU A 1 110 ? -27.695 0.863 25.624 1.00 56.91 110 LEU A O 1
ATOM 868 N N . ALA A 1 111 ? -29.846 0.934 24.957 1.00 47.59 111 ALA A N 1
ATOM 869 C CA . ALA A 1 111 ? -29.633 0.384 23.626 1.00 47.59 111 ALA A CA 1
ATOM 870 C C . ALA A 1 111 ? -29.223 1.528 22.688 1.00 47.59 111 ALA A C 1
ATOM 872 O O . ALA A 1 111 ? -30.065 2.198 22.098 1.00 47.59 111 ALA A O 1
ATOM 873 N N . PHE A 1 112 ? -27.920 1.784 22.581 1.00 48.22 112 PHE A N 1
ATOM 874 C CA . PHE A 1 112 ? -27.392 2.646 21.529 1.00 48.22 112 PHE A CA 1
ATOM 875 C C . PHE A 1 112 ? -27.001 1.750 20.353 1.00 48.22 112 PHE A C 1
ATOM 877 O O . PHE A 1 112 ? -25.944 1.117 20.368 1.00 48.22 112 PHE A O 1
ATOM 884 N N . SER A 1 113 ? -27.867 1.660 19.343 1.00 45.25 113 SER A N 1
ATOM 885 C CA . SER A 1 113 ? -27.523 1.061 18.055 1.00 45.25 113 SER A CA 1
ATOM 886 C C . SER A 1 113 ? -26.549 1.997 17.347 1.00 45.25 113 SER A C 1
ATOM 888 O O . SER A 1 113 ? -26.920 2.827 16.521 1.00 45.25 113 SER A O 1
ATOM 890 N N . GLY A 1 114 ? -25.271 1.887 17.704 1.00 41.69 114 GLY A N 1
ATOM 891 C CA . GLY A 1 114 ? -24.171 2.453 16.940 1.00 41.69 114 GLY A CA 1
ATOM 892 C C . GLY A 1 114 ? -23.973 1.679 15.641 1.00 41.69 114 GLY A C 1
ATOM 893 O O . GLY A 1 114 ? -22.862 1.229 15.372 1.00 41.69 114 GLY A O 1
ATOM 894 N N . GLU A 1 115 ? -25.030 1.504 14.848 1.00 41.31 115 GLU A N 1
ATOM 895 C CA . GLU A 1 115 ? -24.884 1.146 13.448 1.00 41.31 115 GLU A CA 1
ATOM 896 C C . GLU A 1 115 ? -24.262 2.356 12.762 1.00 41.31 115 GLU A C 1
ATOM 898 O O . GLU A 1 115 ? -24.921 3.268 12.268 1.00 41.31 115 GLU A O 1
ATOM 903 N N . ALA A 1 116 ? -22.932 2.369 12.742 1.00 42.16 116 ALA A N 1
ATOM 904 C CA . ALA A 1 116 ? -22.219 3.010 11.664 1.00 42.16 116 ALA A CA 1
ATOM 905 C C . ALA A 1 116 ? -22.560 2.215 10.399 1.00 42.16 116 ALA A C 1
ATOM 907 O O . ALA A 1 116 ? -21.762 1.399 9.942 1.00 42.16 116 ALA A O 1
ATOM 908 N N . THR A 1 117 ? -23.760 2.411 9.848 1.00 41.09 117 THR A N 1
ATOM 909 C CA . THR A 1 117 ? -24.027 2.061 8.461 1.00 41.09 117 THR A CA 1
ATOM 910 C C . THR A 1 117 ? -23.049 2.888 7.642 1.00 41.09 117 THR A C 1
ATOM 912 O O . THR A 1 117 ? -23.312 4.049 7.325 1.00 41.09 117 THR A O 1
ATOM 915 N N . LYS A 1 118 ? -21.885 2.300 7.342 1.00 48.59 118 LYS A N 1
ATOM 916 C CA . LYS A 1 118 ? -21.016 2.694 6.238 1.00 48.59 118 LYS A CA 1
ATOM 917 C C . LYS A 1 118 ? -21.822 2.456 4.961 1.00 48.59 118 LYS A C 1
ATOM 919 O O . LYS A 1 118 ? -21.608 1.479 4.253 1.00 48.59 118 LYS A O 1
ATOM 924 N N . ARG A 1 119 ? -22.825 3.302 4.708 1.00 43.66 119 ARG A N 1
ATOM 925 C CA . ARG A 1 119 ? -23.415 3.406 3.377 1.00 43.66 119 ARG A CA 1
ATOM 926 C C . ARG A 1 119 ? -22.266 3.785 2.455 1.00 43.66 119 ARG A C 1
ATOM 928 O O . ARG A 1 119 ? -21.510 4.690 2.798 1.00 43.66 119 ARG A O 1
ATOM 935 N N . HIS A 1 120 ? -22.115 3.019 1.379 1.00 46.47 120 HIS A N 1
ATOM 936 C CA . HIS A 1 120 ? -21.187 3.262 0.283 1.00 46.47 120 HIS A CA 1
ATOM 937 C C . HIS A 1 120 ? -21.235 4.734 -0.123 1.00 46.47 120 HIS A C 1
ATOM 939 O O . HIS A 1 120 ? -22.112 5.157 -0.869 1.00 46.47 120 HIS A O 1
ATOM 945 N N . ASP A 1 121 ? -20.316 5.517 0.423 1.00 54.34 121 ASP A N 1
ATOM 946 C CA . ASP A 1 121 ? -19.995 6.826 -0.096 1.00 54.34 121 ASP A CA 1
ATOM 947 C C . ASP A 1 121 ? -18.869 6.566 -1.092 1.00 54.34 121 ASP A C 1
ATOM 949 O O . ASP A 1 121 ? -17.735 6.284 -0.702 1.00 54.34 121 ASP A O 1
ATOM 953 N N . GLU A 1 122 ? -19.203 6.551 -2.382 1.00 51.09 122 GLU A N 1
ATOM 954 C CA . GLU A 1 122 ? 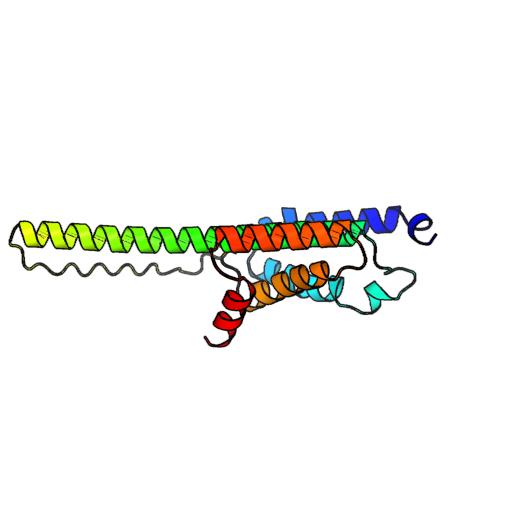-18.258 6.269 -3.474 1.00 51.09 122 GLU A CA 1
ATOM 955 C C . GLU A 1 122 ? -17.044 7.215 -3.445 1.00 51.09 122 GLU A C 1
ATOM 957 O O . GLU A 1 122 ? -15.973 6.887 -3.958 1.00 51.09 122 GLU A O 1
ATOM 962 N N . TYR A 1 123 ? -17.191 8.359 -2.769 1.00 51.00 123 TYR A N 1
ATOM 963 C CA . TYR A 1 123 ? -16.176 9.392 -2.608 1.00 51.00 123 TYR A CA 1
ATOM 964 C C . TYR A 1 123 ? -15.453 9.342 -1.257 1.00 51.00 123 TYR A C 1
ATOM 966 O O . TYR A 1 123 ? -14.513 10.112 -1.035 1.00 51.00 123 TYR A O 1
ATOM 974 N N . ARG A 1 124 ? -15.848 8.453 -0.335 1.00 56.69 124 ARG A N 1
ATOM 975 C CA . ARG A 1 124 ? -15.327 8.447 1.036 1.00 56.69 124 ARG A CA 1
ATOM 976 C C . ARG A 1 124 ? -14.855 7.065 1.469 1.00 56.69 124 ARG A C 1
ATOM 978 O O . ARG A 1 124 ? -15.620 6.175 1.823 1.00 56.69 124 ARG A O 1
ATOM 985 N N . HIS A 1 125 ? -13.528 7.020 1.582 1.00 67.88 125 HIS A N 1
ATOM 986 C CA . HIS A 1 125 ? -12.711 6.065 2.331 1.00 67.88 125 HIS A CA 1
ATOM 987 C C . HIS A 1 125 ? -12.196 4.859 1.533 1.00 67.88 125 HIS A C 1
ATOM 989 O O . HIS A 1 125 ? -12.550 3.713 1.769 1.00 67.88 125 HIS A O 1
ATOM 995 N N . LYS A 1 126 ? -11.216 5.145 0.665 1.00 77.06 126 LYS A N 1
ATOM 996 C CA . LYS A 1 126 ? -10.254 4.177 0.096 1.00 77.06 126 LYS A CA 1
ATOM 997 C C . LYS A 1 126 ? -9.517 3.348 1.147 1.00 77.06 126 LYS A C 1
ATOM 999 O O . LYS A 1 126 ? -9.052 2.255 0.855 1.00 77.06 126 LYS A O 1
ATOM 1004 N N . PHE A 1 127 ? -9.387 3.889 2.356 1.00 83.06 127 PHE A N 1
ATOM 1005 C CA . PHE A 1 127 ? -8.821 3.196 3.501 1.00 83.06 127 PHE A CA 1
ATOM 1006 C C . PHE A 1 127 ? -9.924 2.840 4.510 1.00 83.06 127 PHE A C 1
ATOM 1008 O O . PHE A 1 127 ? -10.833 3.643 4.711 1.00 83.06 127 PHE A O 1
ATOM 1015 N N . PRO A 1 128 ? -9.827 1.696 5.204 1.00 84.38 128 PRO A N 1
ATOM 1016 C CA . PRO A 1 128 ? -8.803 0.666 5.033 1.00 84.38 128 PRO A CA 1
ATOM 1017 C C . PRO A 1 128 ? -8.920 -0.033 3.667 1.00 84.38 128 PRO A C 1
ATOM 1019 O O . PRO A 1 128 ? -10.018 -0.195 3.146 1.00 84.38 128 PRO A O 1
ATOM 1022 N N . LEU A 1 129 ? -7.775 -0.406 3.085 1.00 84.50 129 LEU A N 1
ATOM 1023 C CA . LEU A 1 129 ? -7.722 -1.208 1.864 1.00 84.50 129 LEU A CA 1
ATOM 1024 C C . LEU A 1 129 ? -8.224 -2.627 2.153 1.00 84.50 129 LEU A C 1
ATOM 1026 O O . LEU A 1 129 ? -8.189 -3.073 3.302 1.00 84.50 129 LEU A O 1
ATOM 1030 N N . SER A 1 130 ? -8.641 -3.341 1.108 1.00 83.69 130 SER A N 1
ATOM 1031 C CA . SER A 1 130 ? -8.982 -4.760 1.219 1.00 83.69 130 SER A CA 1
ATOM 1032 C C . SER A 1 130 ? -7.757 -5.611 1.569 1.00 83.69 130 SER A C 1
ATOM 1034 O O . SER A 1 130 ? -6.630 -5.301 1.168 1.00 83.69 130 SER A O 1
ATOM 1036 N N . SER A 1 131 ? -7.979 -6.715 2.286 1.00 83.06 131 SER A N 1
ATOM 1037 C CA . SER A 1 131 ? -6.925 -7.627 2.751 1.00 83.06 131 SER A CA 1
ATOM 1038 C C . SER A 1 131 ? -6.017 -8.110 1.618 1.00 83.06 131 SER A C 1
ATOM 1040 O O . SER A 1 131 ? -4.799 -8.130 1.767 1.00 83.06 131 SER A O 1
ATOM 1042 N N . THR A 1 132 ? -6.591 -8.403 0.447 1.00 84.56 132 THR A N 1
ATOM 1043 C CA . THR A 1 132 ? -5.853 -8.839 -0.749 1.00 84.56 132 THR A CA 1
ATOM 1044 C C . THR A 1 132 ? -4.826 -7.803 -1.208 1.00 84.56 132 THR A C 1
ATOM 1046 O O . THR A 1 132 ? -3.687 -8.142 -1.527 1.00 84.56 132 THR A O 1
ATOM 1049 N N . HIS A 1 133 ? -5.201 -6.523 -1.214 1.00 87.19 133 HIS A N 1
ATOM 1050 C CA . HIS A 1 133 ? -4.308 -5.441 -1.619 1.00 87.19 133 HIS A CA 1
ATOM 1051 C C . HIS A 1 133 ? -3.240 -5.146 -0.567 1.00 87.19 133 HIS A C 1
ATOM 1053 O O . HIS A 1 133 ? -2.101 -4.8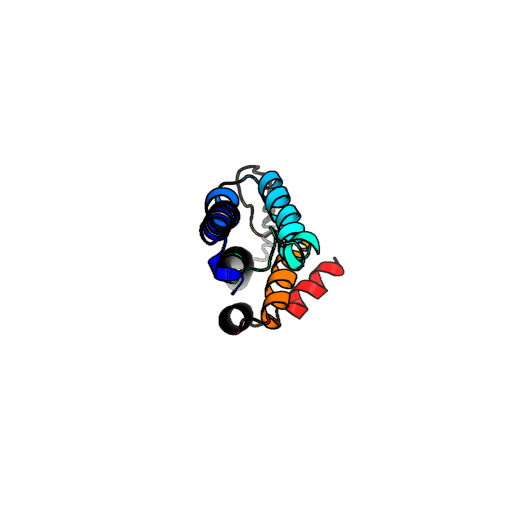39 -0.916 1.00 87.19 133 HIS A O 1
ATOM 1059 N N . VAL A 1 134 ? -3.584 -5.268 0.716 1.00 87.62 134 VAL A N 1
ATOM 1060 C CA . VAL A 1 134 ? -2.615 -5.142 1.812 1.00 87.62 134 VAL A CA 1
ATOM 1061 C C . VAL A 1 134 ? -1.590 -6.275 1.747 1.00 87.62 134 VAL A C 1
ATOM 1063 O O . VAL A 1 134 ? -0.396 -6.009 1.855 1.00 87.62 134 VAL A O 1
ATOM 1066 N N . GLU A 1 135 ? -2.025 -7.512 1.482 1.00 86.44 135 GLU A N 1
ATOM 1067 C CA . GLU A 1 135 ? -1.133 -8.658 1.269 1.00 86.44 135 GLU A CA 1
ATOM 1068 C C . GLU A 1 135 ? -0.206 -8.426 0.069 1.00 86.44 135 GLU A C 1
ATOM 1070 O O . GLU A 1 135 ? 0.996 -8.669 0.172 1.00 86.44 135 GLU A O 1
ATOM 1075 N N . LEU A 1 136 ? -0.725 -7.914 -1.054 1.00 88.81 136 LEU A N 1
ATOM 1076 C CA . LEU A 1 136 ? 0.101 -7.574 -2.215 1.00 88.81 136 LEU A CA 1
ATOM 1077 C C . LEU A 1 136 ? 1.168 -6.527 -1.866 1.00 88.81 136 LEU A C 1
ATOM 1079 O O . LEU A 1 136 ? 2.347 -6.724 -2.160 1.00 88.81 136 LEU A O 1
ATOM 1083 N N . LEU A 1 137 ? 0.765 -5.421 -1.238 1.00 90.69 137 LEU A N 1
ATOM 1084 C CA . LEU A 1 137 ? 1.671 -4.336 -0.860 1.00 90.69 137 LEU A CA 1
ATOM 1085 C C . LEU A 1 137 ? 2.732 -4.812 0.137 1.00 90.69 137 LEU A C 1
ATOM 1087 O O . LEU A 1 137 ? 3.906 -4.473 -0.008 1.00 90.69 137 LEU A O 1
ATOM 1091 N N . TYR A 1 138 ? 2.345 -5.643 1.104 1.00 89.62 138 TYR A N 1
ATOM 1092 C CA . TYR A 1 138 ? 3.284 -6.258 2.032 1.00 89.62 138 TYR A CA 1
ATOM 1093 C C . TYR A 1 138 ? 4.244 -7.218 1.334 1.00 89.62 138 TYR A C 1
ATOM 1095 O O . TYR A 1 138 ? 5.438 -7.144 1.581 1.00 89.62 138 TYR A O 1
ATOM 1103 N N . ARG A 1 139 ? 3.773 -8.069 0.418 1.00 87.81 139 ARG A N 1
ATOM 1104 C CA . ARG A 1 139 ? 4.648 -8.961 -0.361 1.00 87.81 139 ARG A CA 1
ATOM 1105 C C . ARG A 1 139 ? 5.667 -8.194 -1.191 1.00 87.81 139 ARG A C 1
ATOM 1107 O O . ARG A 1 139 ? 6.801 -8.639 -1.328 1.00 87.81 139 ARG A O 1
ATOM 1114 N N . ILE A 1 140 ? 5.275 -7.049 -1.749 1.00 88.81 140 ILE A N 1
ATOM 1115 C CA . ILE A 1 140 ? 6.205 -6.158 -2.450 1.00 88.81 140 ILE A CA 1
ATOM 1116 C C . ILE A 1 140 ? 7.241 -5.606 -1.465 1.00 88.81 140 ILE A C 1
ATOM 1118 O O . ILE A 1 140 ? 8.433 -5.657 -1.752 1.00 88.81 140 ILE A O 1
ATOM 1122 N N . LEU A 1 141 ? 6.812 -5.123 -0.296 1.00 89.88 141 LEU A N 1
ATOM 1123 C CA . LEU A 1 141 ? 7.716 -4.635 0.748 1.00 89.88 141 LEU A CA 1
ATOM 1124 C C . LEU A 1 141 ? 8.687 -5.730 1.235 1.00 89.88 141 LEU A C 1
ATOM 1126 O O . LEU A 1 141 ? 9.890 -5.490 1.297 1.00 89.88 141 LEU A O 1
ATOM 1130 N N . GLU A 1 142 ? 8.184 -6.935 1.512 1.00 88.25 142 GLU A N 1
ATOM 1131 C CA . GLU A 1 142 ? 8.958 -8.115 1.916 1.00 88.25 142 GLU A CA 1
ATOM 1132 C C . GLU A 1 142 ? 9.942 -8.530 0.817 1.00 88.25 142 GLU A C 1
ATOM 1134 O O . GLU A 1 142 ? 11.097 -8.814 1.100 1.00 88.25 142 GLU A O 1
ATOM 1139 N N . HIS A 1 143 ? 9.545 -8.490 -0.455 1.00 86.62 143 HIS A N 1
ATOM 1140 C CA . HIS A 1 143 ? 10.462 -8.759 -1.561 1.00 86.62 143 HIS A CA 1
ATOM 1141 C C . HIS A 1 143 ? 11.686 -7.828 -1.538 1.00 86.62 143 HIS A C 1
ATOM 1143 O O . HIS A 1 143 ? 12.813 -8.277 -1.762 1.00 86.62 143 HIS A O 1
ATOM 1149 N N . TYR A 1 144 ? 11.493 -6.547 -1.209 1.00 86.62 144 TYR A N 1
ATOM 1150 C CA . TYR A 1 144 ? 12.591 -5.585 -1.139 1.00 86.62 144 TYR A CA 1
ATOM 1151 C C . TYR A 1 144 ? 13.527 -5.781 0.058 1.00 86.62 144 TYR A C 1
ATOM 1153 O O . TYR A 1 144 ? 14.675 -5.348 -0.028 1.00 86.62 144 TYR A O 1
ATOM 1161 N N . THR A 1 145 ? 13.132 -6.485 1.124 1.00 86.31 145 THR A N 1
ATOM 1162 C CA . THR A 1 145 ? 14.062 -6.821 2.226 1.00 86.31 145 THR A CA 1
ATOM 1163 C C . THR A 1 145 ? 15.129 -7.838 1.799 1.00 86.31 145 THR A C 1
ATOM 1165 O O . THR A 1 145 ? 16.188 -7.931 2.418 1.00 86.31 145 THR A O 1
ATOM 1168 N N . PHE A 1 146 ? 14.907 -8.539 0.684 1.00 84.88 146 PHE A N 1
ATOM 1169 C CA . PHE A 1 146 ? 15.879 -9.430 0.044 1.00 84.88 146 PHE A CA 1
ATOM 1170 C C . PHE A 1 146 ? 16.479 -8.832 -1.237 1.00 84.88 146 PHE A C 1
ATOM 1172 O O . PHE A 1 146 ? 17.107 -9.542 -2.023 1.00 84.88 146 PHE A O 1
ATOM 1179 N N . SER A 1 147 ? 16.290 -7.528 -1.461 1.00 80.81 147 SER A N 1
ATOM 1180 C CA . SER A 1 147 ? 16.820 -6.817 -2.624 1.00 80.81 147 SER A CA 1
ATOM 1181 C C . SER A 1 147 ? 18.341 -6.964 -2.737 1.00 80.81 147 SER A C 1
ATOM 1183 O O . SER A 1 147 ? 19.074 -6.861 -1.750 1.00 80.81 147 SER A O 1
ATOM 1185 N N . ALA A 1 148 ? 18.824 -7.132 -3.973 1.00 77.62 148 ALA A N 1
ATOM 1186 C CA . ALA A 1 148 ? 20.251 -7.114 -4.292 1.00 77.62 148 ALA A CA 1
ATOM 1187 C C . ALA A 1 148 ? 20.882 -5.714 -4.133 1.00 77.62 148 ALA A C 1
ATOM 1189 O O . ALA A 1 148 ? 22.106 -5.598 -4.099 1.00 77.62 148 ALA A O 1
ATOM 1190 N N . TRP A 1 149 ? 20.065 -4.656 -4.028 1.00 81.12 149 TRP A N 1
ATOM 1191 C CA . TRP A 1 149 ? 20.520 -3.288 -3.766 1.00 81.12 149 TRP A CA 1
ATOM 1192 C C . TRP A 1 149 ? 20.437 -2.960 -2.269 1.00 81.12 149 TRP A C 1
ATOM 1194 O O . TRP A 1 149 ? 19.320 -2.944 -1.736 1.00 81.12 149 TRP A O 1
ATOM 1204 N N . PRO A 1 150 ? 21.576 -2.667 -1.608 1.00 82.50 150 PRO A N 1
ATOM 1205 C CA . PRO A 1 150 ? 21.628 -2.405 -0.169 1.00 82.50 150 PRO A CA 1
ATOM 1206 C C . PRO A 1 150 ? 20.710 -1.268 0.286 1.00 82.50 150 PRO A C 1
ATOM 1208 O O . PRO A 1 150 ? 19.920 -1.473 1.198 1.00 82.50 150 PRO A O 1
ATOM 1211 N N . ASP A 1 151 ? 20.718 -0.124 -0.403 1.00 82.50 151 ASP A N 1
ATOM 1212 C CA . ASP A 1 151 ? 19.929 1.047 0.009 1.00 82.50 151 ASP A CA 1
ATOM 1213 C C . ASP A 1 151 ? 18.419 0.759 0.030 1.00 82.50 151 ASP A C 1
ATOM 1215 O O . ASP A 1 151 ? 17.713 1.093 0.983 1.00 82.50 151 ASP A O 1
ATOM 1219 N N . SER A 1 152 ? 17.909 0.088 -1.010 1.00 81.56 152 SER A N 1
ATOM 1220 C CA . SER A 1 152 ? 16.498 -0.309 -1.081 1.00 81.56 152 SER A CA 1
ATOM 1221 C C . SER A 1 152 ? 16.147 -1.338 -0.008 1.00 81.56 152 SER A C 1
ATOM 1223 O O . SER A 1 152 ? 15.055 -1.292 0.556 1.00 81.56 152 SER A O 1
ATOM 1225 N N . ARG A 1 153 ? 17.075 -2.252 0.294 1.00 86.88 153 ARG A N 1
ATOM 1226 C CA . ARG A 1 153 ? 16.901 -3.253 1.346 1.00 86.88 153 ARG A CA 1
ATOM 1227 C C . ARG A 1 153 ? 16.824 -2.612 2.726 1.00 86.88 153 ARG A C 1
ATOM 1229 O O . ARG A 1 153 ? 15.881 -2.883 3.466 1.00 86.88 153 ARG A O 1
ATOM 1236 N N . ASP A 1 154 ? 17.775 -1.750 3.057 1.00 87.50 154 ASP A N 1
ATOM 1237 C CA . ASP A 1 154 ? 17.862 -1.116 4.373 1.00 87.50 154 ASP A CA 1
ATOM 1238 C C . ASP A 1 154 ? 16.643 -0.216 4.620 1.00 87.50 154 ASP A C 1
ATOM 1240 O O . ASP A 1 154 ? 16.059 -0.218 5.707 1.00 87.50 154 ASP A O 1
ATOM 1244 N N . LYS A 1 155 ? 16.173 0.471 3.572 1.00 87.88 155 LYS A N 1
ATOM 1245 C CA . LYS A 1 155 ? 14.921 1.231 3.599 1.00 87.88 155 LYS A CA 1
ATOM 1246 C C . LYS A 1 155 ? 13.701 0.339 3.827 1.00 87.88 155 LYS A C 1
ATOM 1248 O O . LYS A 1 155 ? 12.864 0.678 4.660 1.00 87.88 155 LYS A O 1
ATOM 1253 N N . ALA A 1 156 ? 13.596 -0.797 3.135 1.00 87.69 156 ALA A N 1
ATOM 1254 C CA . ALA A 1 156 ? 12.488 -1.732 3.326 1.00 87.69 156 ALA A CA 1
ATOM 1255 C C . ALA A 1 156 ? 12.457 -2.288 4.759 1.00 87.69 156 ALA A C 1
ATOM 1257 O O . ALA A 1 156 ? 11.408 -2.262 5.401 1.00 87.69 156 ALA A O 1
ATOM 1258 N N . ILE A 1 157 ? 13.612 -2.699 5.294 1.00 89.06 157 ILE A N 1
ATOM 1259 C CA . ILE A 1 157 ? 13.751 -3.172 6.681 1.00 89.06 157 ILE A CA 1
ATOM 1260 C C . ILE A 1 157 ? 13.345 -2.073 7.673 1.00 89.06 157 ILE A C 1
ATOM 1262 O O . ILE A 1 157 ? 12.582 -2.325 8.604 1.00 89.06 157 ILE A O 1
ATOM 1266 N N . SER A 1 158 ? 13.809 -0.839 7.461 1.00 90.00 158 SER A N 1
ATOM 1267 C CA . SER A 1 158 ? 13.450 0.306 8.306 1.00 90.00 158 SER A CA 1
ATOM 1268 C C . SER A 1 158 ? 11.937 0.555 8.334 1.00 90.00 158 SER A C 1
ATOM 1270 O O . SER A 1 158 ? 11.364 0.767 9.405 1.00 90.00 158 SER A O 1
ATOM 1272 N N . VAL A 1 159 ? 11.275 0.481 7.174 1.00 88.00 159 VAL A N 1
ATOM 1273 C CA . VAL A 1 159 ? 9.819 0.648 7.063 1.00 88.00 159 VAL A CA 1
ATOM 1274 C C . VAL A 1 159 ? 9.073 -0.469 7.791 1.00 88.00 159 VAL A C 1
ATOM 1276 O O . VAL A 1 159 ? 8.149 -0.166 8.544 1.00 88.00 159 VAL A O 1
ATOM 1279 N N . VAL A 1 160 ? 9.478 -1.730 7.608 1.00 87.62 160 VAL A N 1
ATOM 1280 C CA . VAL A 1 160 ? 8.887 -2.883 8.310 1.00 87.62 160 VAL A CA 1
ATOM 1281 C C . VAL A 1 160 ? 8.972 -2.685 9.823 1.00 87.62 160 VAL A C 1
ATOM 1283 O O . VAL A 1 160 ? 7.943 -2.678 10.495 1.00 87.62 160 VAL A O 1
ATOM 1286 N N . ASN A 1 161 ? 10.168 -2.399 10.342 1.00 87.12 161 ASN A N 1
ATOM 1287 C CA . ASN A 1 161 ? 10.386 -2.200 11.777 1.00 87.12 161 ASN A CA 1
ATOM 1288 C C . ASN A 1 161 ? 9.547 -1.041 12.344 1.00 87.12 161 ASN A C 1
ATOM 1290 O O . ASN A 1 161 ? 9.031 -1.123 13.460 1.00 87.12 161 ASN A O 1
ATOM 1294 N N . ASN A 1 162 ? 9.399 0.053 11.589 1.00 86.56 162 ASN A N 1
ATOM 1295 C CA . ASN A 1 162 ? 8.579 1.191 12.002 1.00 86.56 162 ASN A CA 1
ATOM 1296 C C . ASN A 1 162 ? 7.091 0.812 12.078 1.00 86.56 162 ASN A C 1
ATOM 1298 O O . ASN A 1 162 ? 6.439 1.063 13.091 1.00 86.56 162 ASN A O 1
ATOM 1302 N N . LEU A 1 163 ? 6.567 0.158 11.040 1.00 83.38 163 LEU A N 1
ATOM 1303 C CA . LEU A 1 163 ? 5.175 -0.287 10.997 1.00 83.38 163 LEU A CA 1
ATOM 1304 C C . LEU A 1 163 ? 4.853 -1.277 12.125 1.00 83.38 163 LEU A C 1
ATOM 1306 O O . LEU A 1 163 ? 3.847 -1.110 12.813 1.00 83.38 163 LEU A O 1
ATOM 1310 N N . GLU A 1 164 ? 5.718 -2.260 12.368 1.00 85.62 164 GLU A N 1
ATOM 1311 C CA . GLU A 1 164 ? 5.543 -3.231 13.457 1.00 85.62 164 GLU A CA 1
ATOM 1312 C C . GLU A 1 164 ? 5.578 -2.570 14.835 1.00 85.62 164 GLU A C 1
ATOM 1314 O O . GLU A 1 164 ? 4.753 -2.883 15.697 1.00 85.62 164 GLU A O 1
ATOM 1319 N N . SER A 1 165 ? 6.474 -1.598 15.032 1.00 83.50 165 SER A N 1
ATOM 1320 C CA . SER A 1 165 ? 6.540 -0.804 16.262 1.00 83.50 165 SER A CA 1
ATOM 1321 C C . SER A 1 165 ? 5.245 -0.021 16.510 1.00 83.50 165 SER A C 1
ATOM 1323 O O . SER A 1 165 ? 4.693 -0.055 17.613 1.00 83.50 165 SER A O 1
ATOM 1325 N N . GLN A 1 166 ? 4.696 0.628 15.476 1.00 75.31 166 GLN A N 1
ATOM 1326 C CA . GLN A 1 166 ? 3.437 1.377 15.573 1.00 75.31 166 GLN A CA 1
ATOM 1327 C C . GLN A 1 166 ? 2.234 0.469 15.856 1.00 75.31 166 GLN A C 1
ATOM 1329 O O . GLN A 1 166 ? 1.358 0.811 16.656 1.00 75.31 166 GLN A O 1
ATOM 1334 N N . LEU A 1 167 ? 2.195 -0.702 15.220 1.00 74.88 167 LEU A N 1
ATOM 1335 C CA . LEU A 1 167 ? 1.121 -1.683 15.374 1.00 74.88 167 LEU A CA 1
ATOM 1336 C C . LEU A 1 167 ? 1.273 -2.545 16.632 1.00 74.88 167 LEU A C 1
ATOM 1338 O O . LEU A 1 167 ? 0.329 -3.244 17.011 1.00 74.88 167 LEU A O 1
ATOM 1342 N N . LYS A 1 168 ? 2.444 -2.500 17.281 1.00 79.94 168 LYS A N 1
ATOM 1343 C CA . LYS A 1 168 ? 2.842 -3.368 18.401 1.00 79.94 168 LYS A CA 1
ATOM 1344 C C . LYS A 1 168 ? 2.621 -4.855 18.098 1.00 79.94 168 LYS A C 1
ATOM 1346 O O . LYS A 1 168 ? 2.287 -5.628 18.991 1.00 79.94 168 LYS A O 1
ATOM 1351 N N . THR A 1 169 ? 2.725 -5.227 16.825 1.00 77.44 169 THR A N 1
ATOM 1352 C CA . THR A 1 169 ? 2.373 -6.549 16.299 1.00 77.44 169 THR A CA 1
ATOM 1353 C C . THR A 1 169 ? 3.207 -6.819 15.052 1.00 77.44 169 THR A C 1
ATOM 1355 O O . THR A 1 169 ? 3.430 -5.906 14.260 1.00 77.44 169 THR A O 1
ATOM 1358 N N . ASP A 1 170 ? 3.620 -8.072 14.864 1.00 77.69 170 ASP A N 1
ATOM 1359 C CA . ASP A 1 170 ? 4.276 -8.539 13.639 1.00 77.69 170 ASP A CA 1
ATOM 1360 C C . ASP A 1 170 ? 3.327 -8.397 12.434 1.00 77.69 170 ASP A C 1
ATOM 1362 O O . ASP A 1 170 ? 2.195 -8.903 12.453 1.00 77.69 170 ASP A O 1
ATOM 1366 N N . LEU A 1 171 ? 3.789 -7.732 11.374 1.00 75.12 171 LEU A N 1
ATOM 1367 C CA . LEU A 1 171 ? 3.016 -7.511 10.150 1.00 75.12 171 LEU A CA 1
ATOM 1368 C C . LEU A 1 171 ? 2.593 -8.824 9.491 1.00 75.12 171 LEU A C 1
ATOM 1370 O O . LEU A 1 171 ? 1.471 -8.934 8.988 1.00 75.12 171 LEU A O 1
ATOM 1374 N N . LYS A 1 172 ? 3.454 -9.844 9.538 1.00 72.06 172 LYS A N 1
ATOM 1375 C CA . LYS A 1 172 ? 3.167 -11.157 8.958 1.00 72.06 172 LYS A CA 1
ATOM 1376 C C . LYS A 1 172 ? 1.970 -11.811 9.640 1.00 72.06 172 LYS A C 1
ATOM 1378 O O . LYS A 1 172 ? 1.117 -12.406 8.981 1.00 72.06 172 LYS A O 1
ATOM 1383 N N . SER A 1 173 ? 1.864 -11.643 10.957 1.00 68.75 173 SER A N 1
ATOM 1384 C CA . SER A 1 173 ? 0.758 -12.179 11.752 1.00 68.75 173 SER A CA 1
ATOM 1385 C C . SER A 1 173 ? -0.589 -11.504 11.450 1.00 68.75 173 SER A C 1
ATOM 1387 O O . SER A 1 173 ? -1.631 -12.156 11.519 1.00 68.75 173 SER A O 1
ATOM 1389 N N . LEU A 1 174 ? -0.581 -10.220 11.072 1.00 63.62 174 LEU A N 1
ATOM 1390 C CA . LEU A 1 174 ? -1.787 -9.462 10.715 1.00 63.62 174 LEU A CA 1
ATOM 1391 C C . LEU A 1 174 ? -2.359 -9.890 9.359 1.00 63.62 174 LEU A C 1
ATOM 1393 O O . LEU A 1 174 ? -3.573 -9.916 9.175 1.00 63.62 174 LEU A O 1
ATOM 1397 N N . ILE A 1 175 ? -1.490 -10.271 8.427 1.00 64.31 175 ILE A N 1
ATOM 1398 C CA . ILE A 1 175 ? -1.891 -10.682 7.078 1.00 64.31 175 ILE A CA 1
ATOM 1399 C C . ILE A 1 175 ? -2.388 -12.129 7.065 1.00 64.31 175 ILE A C 1
ATOM 1401 O O . ILE A 1 175 ? -3.351 -12.437 6.376 1.00 64.31 175 ILE A O 1
ATOM 1405 N N . ILE A 1 176 ? -1.810 -13.017 7.879 1.00 57.22 176 ILE A N 1
ATOM 1406 C CA . ILE A 1 176 ? -2.304 -14.399 8.000 1.00 57.22 176 ILE A CA 1
ATOM 1407 C C . ILE A 1 176 ? -3.727 -14.425 8.579 1.00 57.22 176 ILE A C 1
ATOM 1409 O O . ILE A 1 176 ? -4.575 -15.146 8.069 1.00 57.22 176 ILE A O 1
ATOM 1413 N N . LYS A 1 177 ? -4.029 -13.576 9.570 1.00 53.38 177 LYS A N 1
ATOM 1414 C CA . LYS A 1 177 ? -5.371 -13.503 10.176 1.00 53.38 177 LYS A CA 1
ATOM 1415 C C . LYS A 1 177 ? -6.474 -13.042 9.223 1.00 53.38 177 LYS A C 1
ATOM 1417 O O . LYS A 1 177 ? -7.632 -13.323 9.484 1.00 53.38 177 LYS A O 1
ATOM 1422 N N . THR A 1 178 ? -6.133 -12.350 8.137 1.00 48.59 178 THR A N 1
ATOM 1423 C CA . THR A 1 178 ? -7.117 -11.869 7.152 1.00 48.59 178 THR A CA 1
ATOM 1424 C C . THR A 1 178 ? -7.412 -12.872 6.032 1.00 48.59 178 THR A C 1
ATOM 1426 O O . THR A 1 178 ? -8.218 -12.562 5.160 1.00 48.59 178 THR A O 1
ATOM 1429 N N . LYS A 1 179 ? -6.783 -14.060 6.038 1.00 42.22 179 LYS A N 1
ATOM 1430 C CA . LYS A 1 179 ? -7.120 -15.181 5.136 1.00 42.22 179 LYS A CA 1
ATOM 1431 C C . LYS A 1 179 ? -8.203 -16.111 5.675 1.00 42.22 179 LYS A C 1
ATOM 1433 O O . LYS A 1 179 ? -8.790 -16.844 4.886 1.00 42.22 179 LYS A O 1
ATOM 1438 N N . ASP A 1 180 ? -8.426 -16.087 6.986 1.00 37.34 180 ASP A N 1
ATOM 1439 C CA . ASP A 1 180 ? -9.326 -17.010 7.683 1.00 37.34 180 ASP A CA 1
ATOM 1440 C C . ASP A 1 180 ? -10.702 -16.381 8.013 1.00 37.34 180 ASP A C 1
ATOM 1442 O O . ASP A 1 180 ? -11.516 -17.016 8.683 1.00 37.34 180 ASP A O 1
ATOM 1446 N N . GLU A 1 181 ? -10.971 -15.155 7.536 1.00 36.47 181 GLU A N 1
ATOM 1447 C CA . GLU A 1 181 ? -12.280 -14.466 7.558 1.00 36.47 181 GLU A CA 1
ATOM 1448 C C . GLU A 1 181 ? -12.827 -14.293 6.134 1.00 36.47 181 GLU A C 1
ATOM 1450 O O . GLU A 1 181 ? -14.054 -14.476 5.954 1.00 36.47 181 GLU A O 1
#

Foldseek 3Di:
DLCVPPVVLLVVLLVVLLCLLPVDCVQDWLVSVVVSLVVVCCLQPPPCLPPDSSNHDDPSNLLSLLVSLLVLLVVQLVVVVVVVVVVVVVVVVVVVVVVVCVVVVHPDDDPDPPPPPPPDPRRDDSHPPQLVSSVSSVVSLVVQCVDPDPVSNVSSVVSQVVSCVVVVHRPVVVSVVNVVD